Protein AF-A0A0K0LSX8-F1 (afdb_monomer)

Organism: NCBI:txid91144

InterPro domains:
  IPR002677 Large ribosomal subunit protein bL32 [MF_00340] (1-53)
  IPR044958 Large ribosomal subunit protein bL32, plant/cyanobacteria [PTHR36083] (1-49)

Structure (mmCIF, N/CA/C/O backbone):
data_AF-A0A0K0LSX8-F1
#
_entry.id   AF-A0A0K0LSX8-F1
#
loop_
_atom_site.group_PDB
_atom_site.id
_atom_site.type_symbol
_atom_site.label_atom_id
_atom_site.label_alt_id
_atom_site.label_comp_id
_atom_site.label_asym_id
_atom_site.label_entity_id
_atom_site.label_seq_id
_atom_site.pdbx_PDB_ins_code
_atom_site.Cartn_x
_atom_site.Cartn_y
_atom_site.Cartn_z
_atom_site.occupancy
_atom_site.B_iso_or_equiv
_atom_site.auth_seq_id
_atom_site.auth_comp_id
_atom_site.auth_asym_id
_atom_site.auth_atom_id
_atom_site.pdbx_PDB_model_num
ATOM 1 N N . MET A 1 1 ? -1.814 6.358 -31.576 1.00 90.25 1 MET A N 1
ATOM 2 C CA . MET A 1 1 ? -1.413 5.989 -30.194 1.00 90.25 1 MET A CA 1
ATOM 3 C C . MET A 1 1 ? 0.026 5.496 -30.214 1.00 90.25 1 MET A C 1
ATOM 5 O O . MET A 1 1 ? 0.396 4.825 -31.169 1.00 90.25 1 MET A O 1
ATOM 9 N N . ALA A 1 2 ? 0.838 5.832 -29.209 1.00 93.69 2 ALA A N 1
ATOM 10 C CA . ALA A 1 2 ? 2.217 5.346 -29.135 1.00 93.69 2 ALA A CA 1
ATOM 11 C C . ALA A 1 2 ? 2.255 3.872 -28.692 1.00 93.69 2 ALA A C 1
ATOM 13 O O . ALA A 1 2 ? 1.602 3.503 -27.716 1.00 93.69 2 ALA A O 1
ATOM 14 N N . VAL A 1 3 ? 3.023 3.039 -29.401 1.00 96.31 3 VAL A N 1
ATOM 15 C CA . VAL A 1 3 ? 3.174 1.601 -29.122 1.00 96.31 3 VAL A CA 1
ATOM 16 C C . VAL A 1 3 ? 4.590 1.331 -28.602 1.00 96.31 3 VAL A C 1
ATOM 18 O O . VAL A 1 3 ? 5.558 1.819 -29.192 1.00 96.31 3 VAL A O 1
ATOM 21 N N . PRO A 1 4 ? 4.762 0.555 -27.515 1.00 95.00 4 PRO A N 1
ATOM 22 C CA . PRO A 1 4 ? 6.086 0.240 -26.998 1.00 95.00 4 PRO A CA 1
ATOM 23 C C . PRO A 1 4 ? 6.868 -0.618 -27.996 1.00 95.00 4 PRO A C 1
ATOM 25 O O . PRO A 1 4 ? 6.465 -1.725 -28.344 1.00 95.00 4 PRO A O 1
ATOM 28 N N . LYS A 1 5 ? 8.038 -0.134 -28.420 1.00 96.50 5 LYS A N 1
ATOM 29 C CA . LYS A 1 5 ? 8.890 -0.846 -29.386 1.00 96.50 5 LYS A CA 1
ATOM 30 C C . LYS A 1 5 ? 9.534 -2.112 -28.809 1.00 96.50 5 LYS A C 1
ATOM 32 O O . LYS A 1 5 ? 9.860 -3.036 -29.551 1.00 96.50 5 LYS A O 1
ATOM 37 N N . LYS A 1 6 ? 9.762 -2.143 -27.493 1.00 96.88 6 LYS A N 1
ATOM 38 C CA . LYS A 1 6 ? 10.388 -3.251 -26.758 1.00 96.88 6 LYS A CA 1
ATOM 39 C C . LYS A 1 6 ? 9.682 -3.454 -25.420 1.00 96.88 6 LYS A C 1
ATOM 41 O O . LYS A 1 6 ? 9.182 -2.503 -24.820 1.00 96.88 6 LYS A O 1
ATOM 46 N N . ARG A 1 7 ? 9.679 -4.697 -24.930 1.00 94.44 7 ARG A N 1
ATOM 47 C CA . ARG A 1 7 ? 9.166 -5.020 -23.592 1.00 94.44 7 ARG A CA 1
ATOM 48 C C . ARG A 1 7 ? 10.066 -4.436 -22.506 1.00 94.44 7 ARG A C 1
ATOM 50 O O . ARG A 1 7 ? 11.283 -4.359 -22.661 1.00 94.44 7 ARG A O 1
ATOM 57 N N . THR A 1 8 ? 9.473 -4.094 -21.370 1.00 95.25 8 THR A N 1
ATOM 58 C CA . THR 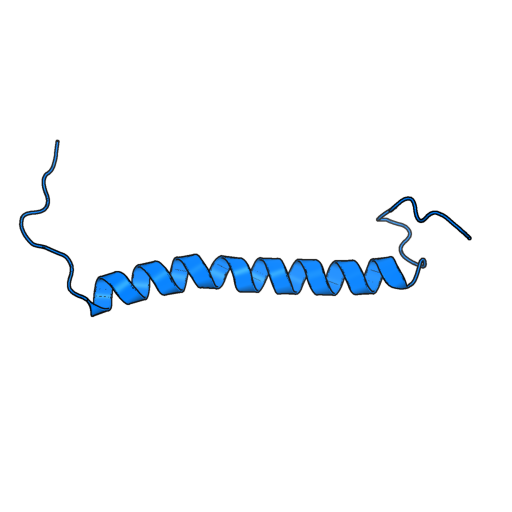A 1 8 ? 10.232 -3.706 -20.181 1.00 95.25 8 THR A CA 1
ATOM 59 C C . THR A 1 8 ? 11.015 -4.899 -19.633 1.00 95.25 8 THR A C 1
ATOM 61 O O . THR A 1 8 ? 10.558 -6.049 -19.663 1.00 95.25 8 THR A O 1
ATOM 64 N N . SER A 1 9 ? 12.223 -4.637 -19.130 1.00 97.56 9 SER A N 1
ATOM 65 C CA . SER A 1 9 ? 13.008 -5.672 -18.460 1.00 97.56 9 SER A CA 1
ATOM 66 C C . SER A 1 9 ? 12.315 -6.121 -17.169 1.00 97.56 9 SER A C 1
ATOM 68 O O . SER A 1 9 ? 11.542 -5.378 -16.553 1.00 97.56 9 SER A O 1
ATOM 70 N N . LEU A 1 10 ? 12.606 -7.348 -16.729 1.00 97.25 10 LEU A N 1
ATOM 71 C CA . LEU A 1 10 ? 12.020 -7.899 -15.503 1.00 97.25 10 LEU A CA 1
ATOM 72 C C . LEU A 1 10 ? 12.352 -7.044 -14.273 1.00 97.25 10 LEU A C 1
ATOM 74 O O . LEU A 1 10 ? 11.475 -6.828 -13.437 1.00 97.25 10 LEU A O 1
ATOM 78 N N . ALA A 1 11 ? 13.575 -6.512 -14.200 1.00 97.75 11 ALA A N 1
ATOM 79 C CA . ALA A 1 11 ? 14.007 -5.615 -13.132 1.00 97.75 11 ALA A CA 1
ATOM 80 C C . ALA A 1 11 ? 13.153 -4.338 -13.083 1.00 97.75 11 ALA A C 1
ATOM 82 O O . ALA A 1 11 ? 12.558 -4.038 -12.048 1.00 97.75 11 ALA A O 1
ATOM 83 N N . LYS A 1 12 ? 12.985 -3.645 -14.220 1.00 96.88 12 LYS A N 1
ATOM 84 C CA . LYS A 1 12 ? 12.163 -2.423 -14.302 1.00 96.88 12 LYS A CA 1
ATOM 85 C C . LYS A 1 12 ? 10.700 -2.696 -13.937 1.00 96.88 12 LYS A C 1
ATOM 87 O O . LYS A 1 12 ? 10.104 -1.939 -13.173 1.00 96.88 12 LYS A O 1
ATOM 92 N N . LYS A 1 13 ? 10.138 -3.825 -14.393 1.00 97.06 13 LYS A N 1
ATOM 93 C CA . LYS A 1 13 ? 8.779 -4.249 -14.008 1.00 97.06 13 LYS A CA 1
ATOM 94 C C . LYS A 1 13 ? 8.651 -4.467 -12.494 1.00 97.06 13 LYS A C 1
ATOM 96 O O . LYS A 1 13 ? 7.647 -4.069 -11.905 1.00 97.06 13 LYS A O 1
ATOM 101 N N . ARG A 1 14 ? 9.638 -5.111 -11.859 1.00 98.00 14 ARG A N 1
ATOM 102 C CA . ARG A 1 14 ? 9.639 -5.368 -10.407 1.00 98.00 14 ARG A CA 1
ATOM 103 C C . ARG A 1 14 ? 9.724 -4.071 -9.600 1.00 98.00 14 ARG A C 1
ATOM 105 O O . ARG A 1 14 ? 8.961 -3.940 -8.650 1.00 98.00 14 ARG A O 1
ATOM 112 N N . ILE A 1 15 ? 10.557 -3.114 -10.015 1.00 97.88 15 ILE A N 1
ATOM 113 C CA . ILE A 1 15 ? 10.689 -1.799 -9.360 1.00 97.88 15 ILE A CA 1
ATOM 114 C C . ILE A 1 15 ? 9.363 -1.027 -9.397 1.00 97.88 15 ILE A C 1
ATOM 116 O O . ILE A 1 15 ? 8.892 -0.555 -8.368 1.00 97.88 15 ILE A O 1
ATOM 120 N N . HIS A 1 16 ? 8.689 -0.965 -10.549 1.00 96.69 16 HIS A N 1
ATOM 121 C CA . HIS A 1 16 ? 7.373 -0.316 -10.619 1.00 96.69 16 HIS A CA 1
ATOM 122 C C . HIS A 1 16 ? 6.352 -0.967 -9.674 1.00 96.69 16 HIS A C 1
ATOM 124 O O . HIS A 1 16 ? 5.609 -0.273 -8.977 1.00 96.69 16 HIS A O 1
ATOM 130 N N . LYS A 1 17 ? 6.335 -2.304 -9.606 1.00 97.12 17 LYS A N 1
ATOM 131 C CA . LYS A 1 17 ? 5.438 -3.030 -8.697 1.00 97.12 17 LYS A CA 1
ATOM 132 C C . LYS A 1 17 ? 5.794 -2.816 -7.225 1.00 97.12 17 LYS A C 1
ATOM 134 O O . LYS A 1 17 ? 4.880 -2.712 -6.411 1.00 97.12 17 LYS A O 1
ATOM 139 N N . SER A 1 18 ? 7.077 -2.759 -6.864 1.00 96.62 18 SER A N 1
ATOM 140 C CA . SER A 1 18 ? 7.489 -2.541 -5.472 1.00 96.62 18 SER A CA 1
ATOM 141 C C . SER A 1 18 ? 7.130 -1.136 -4.996 1.00 96.62 18 SER A C 1
ATOM 143 O O . SER A 1 18 ? 6.613 -0.995 -3.890 1.00 96.62 18 SER A O 1
ATOM 145 N N . LEU A 1 19 ? 7.289 -0.117 -5.847 1.00 96.94 19 LEU A N 1
ATOM 146 C CA . LEU A 1 19 ? 6.856 1.251 -5.548 1.00 96.94 19 LEU A CA 1
ATOM 147 C C . LEU A 1 19 ? 5.343 1.337 -5.321 1.00 96.94 19 LEU A C 1
ATOM 149 O O . LEU A 1 19 ? 4.902 1.995 -4.380 1.00 96.94 19 LEU A O 1
ATOM 153 N N . TRP A 1 20 ? 4.546 0.638 -6.134 1.00 96.19 20 TRP A N 1
ATOM 154 C CA . TRP A 1 20 ? 3.097 0.580 -5.939 1.00 96.19 20 TRP A CA 1
ATOM 155 C C . TRP A 1 20 ? 2.723 -0.116 -4.620 1.00 96.19 20 TRP A C 1
ATOM 157 O O . TRP A 1 20 ? 1.958 0.435 -3.831 1.00 96.19 20 TRP A O 1
ATOM 167 N N . LYS A 1 21 ? 3.341 -1.266 -4.315 1.00 94.94 21 LYS A N 1
ATOM 168 C CA . LYS A 1 21 ? 3.119 -2.000 -3.054 1.00 94.94 21 LYS A CA 1
ATOM 169 C C . LYS A 1 21 ? 3.561 -1.218 -1.811 1.00 94.94 21 LYS A C 1
ATOM 171 O O . LYS A 1 21 ? 2.899 -1.293 -0.780 1.00 94.94 21 LYS A O 1
ATOM 176 N N . ARG A 1 22 ? 4.638 -0.428 -1.901 1.00 96.19 22 ARG A N 1
ATOM 177 C CA . ARG A 1 22 ? 5.162 0.384 -0.788 1.00 96.19 22 ARG A CA 1
ATOM 178 C C . ARG A 1 22 ? 4.152 1.416 -0.280 1.00 96.19 22 ARG A C 1
ATOM 180 O O . ARG A 1 22 ? 4.187 1.764 0.895 1.00 96.19 22 ARG A O 1
ATOM 187 N N . LYS A 1 23 ? 3.229 1.885 -1.124 1.00 96.00 23 LYS A N 1
ATOM 188 C CA . LYS A 1 23 ? 2.159 2.801 -0.695 1.00 96.00 23 LYS A CA 1
ATOM 189 C C . LYS A 1 23 ? 1.240 2.159 0.351 1.00 96.00 23 LYS A C 1
ATOM 191 O O . LYS A 1 23 ? 0.888 2.820 1.321 1.00 96.00 23 LYS A O 1
ATOM 196 N N . GLY A 1 24 ? 0.930 0.868 0.204 1.00 95.75 24 GLY A N 1
ATOM 197 C CA . GLY A 1 24 ? 0.093 0.134 1.159 1.00 95.75 24 GLY A CA 1
ATOM 198 C C . GLY A 1 24 ? 0.717 0.033 2.551 1.00 95.75 24 GLY A C 1
ATOM 199 O O . GLY A 1 24 ? 0.015 0.167 3.547 1.00 95.75 24 GLY A O 1
ATOM 200 N N . TYR A 1 25 ? 2.043 -0.106 2.625 1.00 95.88 25 TYR A N 1
ATOM 201 C CA . TYR A 1 25 ? 2.770 -0.122 3.896 1.00 95.88 25 TYR A CA 1
ATOM 202 C C . TYR A 1 25 ? 2.560 1.170 4.699 1.00 95.88 25 TYR A C 1
ATOM 204 O O . TYR A 1 25 ? 2.235 1.123 5.882 1.00 95.88 25 TYR A O 1
ATOM 212 N N . TRP A 1 26 ? 2.664 2.332 4.049 1.00 95.94 26 TRP A N 1
ATOM 213 C CA . TRP A 1 26 ? 2.429 3.619 4.710 1.00 95.94 26 TRP A CA 1
ATOM 214 C C . TRP A 1 26 ? 0.987 3.780 5.191 1.00 95.94 26 TRP A C 1
ATOM 216 O O . TRP A 1 26 ? 0.765 4.292 6.288 1.00 95.94 26 TRP A O 1
ATOM 226 N N . SER A 1 27 ? 0.011 3.325 4.403 1.00 95.94 27 SER A N 1
ATOM 227 C CA . SER A 1 27 ? -1.393 3.323 4.825 1.00 95.94 27 SER A CA 1
ATOM 228 C C . SER A 1 27 ? -1.622 2.416 6.034 1.00 95.94 27 SER A C 1
ATOM 230 O O . SER A 1 27 ? -2.303 2.826 6.970 1.00 95.94 27 SER A O 1
ATOM 232 N N . ALA A 1 28 ? -1.010 1.228 6.058 1.00 96.06 28 ALA A N 1
ATOM 233 C CA . ALA A 1 28 ? -1.113 0.298 7.181 1.00 96.06 28 ALA A CA 1
ATOM 234 C C . ALA A 1 28 ? -0.512 0.880 8.470 1.00 96.06 28 ALA A C 1
ATOM 236 O O . ALA A 1 28 ? -1.133 0.790 9.525 1.00 96.06 28 ALA A O 1
ATOM 237 N N . LEU A 1 29 ? 0.648 1.543 8.386 1.00 96.44 29 LEU A N 1
ATOM 238 C CA . LEU A 1 29 ? 1.257 2.216 9.538 1.00 96.44 29 LEU A CA 1
ATOM 239 C C . LEU A 1 29 ? 0.347 3.304 10.122 1.00 96.44 29 LEU A C 1
ATOM 241 O O . LEU A 1 29 ? 0.145 3.358 11.336 1.00 96.44 29 LEU A O 1
ATOM 245 N N . LYS A 1 30 ? -0.233 4.151 9.261 1.00 94.94 30 LYS A N 1
ATOM 246 C CA . LYS A 1 30 ? -1.167 5.202 9.694 1.00 94.94 30 LYS A CA 1
ATOM 247 C C . LYS A 1 30 ? -2.431 4.608 10.317 1.00 94.94 30 LYS A C 1
ATOM 249 O O . LYS A 1 30 ? -2.846 5.059 11.380 1.00 94.94 30 LYS A O 1
ATOM 254 N N . ALA A 1 31 ? -3.005 3.578 9.696 1.00 94.44 31 ALA A N 1
ATOM 255 C CA . ALA A 1 31 ? -4.186 2.890 10.211 1.00 94.44 31 ALA A CA 1
ATOM 256 C C . ALA A 1 31 ? -3.923 2.228 11.573 1.00 94.44 31 ALA A C 1
ATOM 258 O O . ALA A 1 31 ? -4.751 2.333 12.473 1.00 94.44 31 ALA A O 1
ATOM 259 N N . PHE A 1 32 ? -2.759 1.598 11.755 1.00 93.62 32 PHE A N 1
ATOM 260 C CA . PHE A 1 32 ? -2.386 0.976 13.025 1.00 93.62 32 PHE A CA 1
ATOM 261 C C . PHE A 1 32 ? -2.215 2.007 14.147 1.00 93.62 32 PHE A C 1
ATOM 263 O O . PHE A 1 32 ? -2.758 1.828 15.237 1.00 93.62 32 PHE A O 1
ATOM 270 N N . SER A 1 33 ? -1.506 3.108 13.875 1.00 91.81 33 SER A N 1
ATOM 271 C CA . SER A 1 33 ? -1.364 4.218 14.826 1.00 91.81 33 SER A CA 1
ATOM 272 C C . SER A 1 33 ? -2.729 4.796 15.224 1.00 91.81 33 SER A C 1
ATOM 274 O O . SER A 1 33 ? -2.992 4.993 16.412 1.00 91.81 33 SER A O 1
ATOM 276 N N . LEU A 1 34 ? -3.628 4.974 14.252 1.00 90.19 34 LEU A N 1
ATOM 277 C CA . LEU A 1 34 ? -4.992 5.440 14.494 1.00 90.19 34 LEU A CA 1
ATOM 278 C C . LEU A 1 34 ? -5.794 4.456 15.358 1.00 90.19 34 LEU A C 1
ATOM 280 O O . LEU A 1 34 ? -6.404 4.868 16.342 1.00 90.19 34 LEU A O 1
ATOM 284 N N . ALA A 1 35 ? -5.757 3.160 15.042 1.00 90.50 35 ALA A N 1
ATOM 285 C CA . ALA A 1 35 ? -6.460 2.132 15.807 1.00 90.50 35 ALA A CA 1
ATOM 286 C C . ALA A 1 35 ? -6.008 2.096 17.275 1.00 90.50 35 ALA A C 1
ATOM 288 O O . ALA A 1 35 ? -6.838 1.994 18.178 1.00 90.50 35 ALA A O 1
ATOM 289 N N . LYS A 1 36 ? -4.701 2.241 17.529 1.00 89.62 36 LYS A N 1
ATOM 290 C CA . LYS A 1 36 ? -4.161 2.334 18.893 1.00 89.62 36 LYS A CA 1
ATOM 291 C C . LYS A 1 36 ? -4.688 3.560 19.637 1.00 89.62 36 LYS A C 1
ATOM 293 O O . LYS A 1 36 ? -5.089 3.425 20.787 1.00 89.62 36 LYS A O 1
ATOM 298 N N . SER A 1 37 ? -4.730 4.723 18.986 1.00 87.69 37 SER A N 1
ATOM 299 C CA . SER A 1 37 ? -5.289 5.941 19.585 1.00 87.69 37 SER A CA 1
ATOM 300 C C . SER A 1 37 ? -6.770 5.768 19.945 1.00 87.69 37 SER A C 1
ATOM 302 O O . SER A 1 37 ? -7.146 6.017 21.090 1.00 87.69 37 SER A O 1
ATOM 304 N N . LEU A 1 38 ? -7.578 5.246 19.018 1.00 85.81 38 LEU A N 1
ATOM 305 C CA . LEU A 1 38 ? -9.009 4.992 19.219 1.00 85.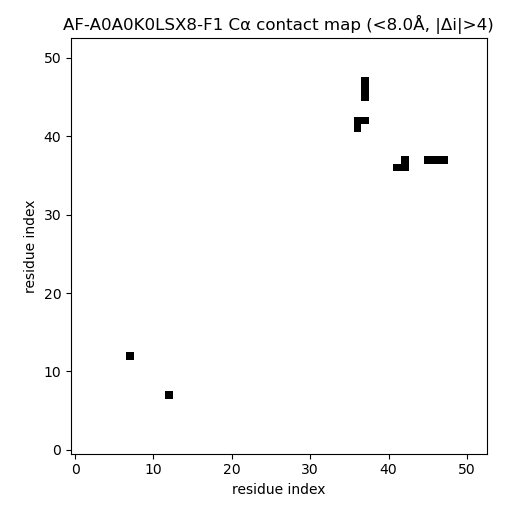81 38 LEU A CA 1
ATOM 306 C C . LEU A 1 38 ? -9.283 3.976 20.334 1.00 85.81 38 LEU A C 1
ATOM 308 O O . LEU A 1 38 ? -10.199 4.166 21.129 1.00 85.81 38 LEU A O 1
ATOM 312 N N . SER A 1 39 ? -8.463 2.927 20.434 1.00 82.88 39 SER A N 1
ATOM 313 C CA . SER A 1 39 ? -8.614 1.883 21.455 1.00 82.88 39 SER A CA 1
ATOM 314 C C . SER A 1 39 ? -8.519 2.412 22.888 1.00 82.88 39 SER A C 1
ATOM 316 O O . SER A 1 39 ? -9.018 1.755 23.795 1.00 82.88 39 SER A O 1
ATOM 318 N N . THR A 1 40 ? -7.874 3.560 23.115 1.00 83.25 40 THR A N 1
ATOM 319 C CA . THR A 1 40 ? -7.75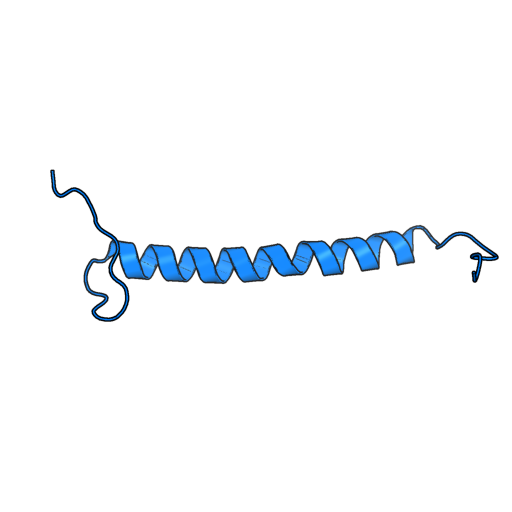0 4.137 24.464 1.00 83.25 40 THR A CA 1
ATOM 320 C C . THR A 1 40 ? -8.977 4.931 24.908 1.00 83.25 40 THR A C 1
ATOM 322 O O . THR A 1 40 ? -9.048 5.300 26.073 1.00 83.25 40 THR A O 1
ATOM 325 N N . GLY A 1 41 ? -9.923 5.244 24.010 1.00 76.75 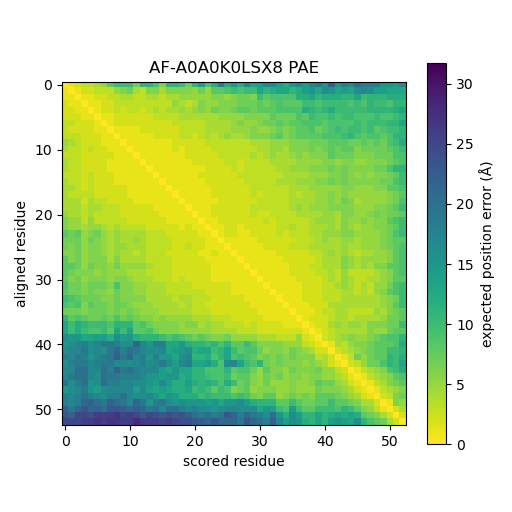41 GLY A N 1
ATOM 326 C CA . GLY A 1 41 ? -11.126 6.029 24.333 1.00 76.75 41 GLY A CA 1
ATOM 327 C C . GLY A 1 41 ? -10.869 7.488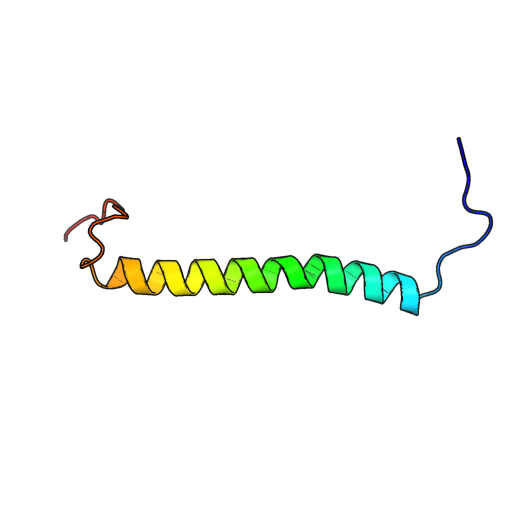 24.745 1.00 76.75 41 GLY A C 1
ATOM 328 O O . GLY A 1 41 ? -11.815 8.236 24.969 1.00 76.75 41 GLY A O 1
ATOM 329 N N . ASN A 1 42 ? -9.604 7.914 24.813 1.00 77.75 42 ASN A N 1
ATOM 330 C CA . ASN A 1 42 ? -9.193 9.241 25.278 1.00 77.75 42 ASN A CA 1
ATOM 331 C C . ASN A 1 42 ? -9.123 10.285 24.148 1.00 77.75 42 ASN A C 1
ATOM 333 O O . ASN A 1 42 ? -8.861 11.464 24.398 1.00 77.75 42 ASN A O 1
ATOM 337 N N . SER A 1 43 ? -9.314 9.873 22.892 1.00 76.44 43 SER A N 1
ATOM 338 C CA . SER A 1 43 ? -9.255 10.767 21.737 1.00 76.44 43 SER A CA 1
ATOM 339 C C . SER A 1 43 ? -10.493 11.666 21.673 1.00 76.44 43 SER A C 1
ATOM 341 O O . SER A 1 43 ? -11.590 11.200 21.385 1.00 76.44 43 SER A O 1
ATOM 343 N N . LYS A 1 44 ? -10.313 12.976 21.889 1.00 73.81 44 LYS A N 1
ATOM 344 C CA . LYS A 1 44 ? -11.400 13.977 21.831 1.00 73.81 44 LYS A CA 1
ATOM 345 C C . LYS A 1 44 ? -11.782 14.410 20.408 1.00 73.81 44 LYS A C 1
ATOM 347 O O . LYS A 1 44 ? -12.851 14.970 20.214 1.00 73.81 44 LYS A O 1
ATOM 352 N N . SER A 1 45 ? -10.906 14.193 19.425 1.00 80.56 45 SER A N 1
ATOM 353 C CA . SER A 1 45 ? -11.080 14.654 18.038 1.00 80.56 45 SER A CA 1
ATOM 354 C C . SER A 1 45 ? -11.648 13.601 17.085 1.00 80.56 45 SER A C 1
ATOM 356 O O . SER A 1 45 ? -12.169 13.951 16.032 1.00 80.56 45 SER A O 1
ATOM 358 N N . PHE A 1 46 ? -11.540 12.318 17.430 1.00 76.94 46 PHE A N 1
ATOM 359 C CA . PHE A 1 46 ? -11.978 11.200 16.600 1.00 76.94 46 PHE A CA 1
ATOM 360 C C . PHE A 1 46 ? -12.965 10.353 17.400 1.00 76.94 46 PHE A C 1
ATOM 362 O O . PHE A 1 46 ? -12.601 9.782 18.427 1.00 76.94 46 PHE A O 1
ATOM 369 N N . PHE A 1 47 ? -14.212 10.293 16.929 1.00 78.19 47 PHE A N 1
ATOM 370 C CA . PHE A 1 47 ? -15.288 9.532 17.554 1.00 78.19 47 PHE A CA 1
ATOM 371 C C . PHE A 1 47 ? -15.583 8.281 16.728 1.00 78.19 47 PHE A C 1
ATOM 373 O O . PHE A 1 47 ? -15.911 8.370 15.545 1.00 78.19 47 PHE A O 1
ATOM 380 N N . VAL A 1 48 ? -15.476 7.115 17.360 1.00 77.94 48 VAL A N 1
ATOM 381 C CA . VAL A 1 48 ? -15.977 5.850 16.820 1.00 77.94 48 VAL A CA 1
ATOM 382 C C . VAL A 1 48 ? -17.042 5.352 17.795 1.00 77.94 48 VAL A C 1
ATOM 384 O O . VAL A 1 48 ? -16.739 5.243 18.984 1.00 77.94 48 VAL A O 1
ATOM 387 N N . PRO A 1 49 ? -18.280 5.077 17.346 1.00 75.62 49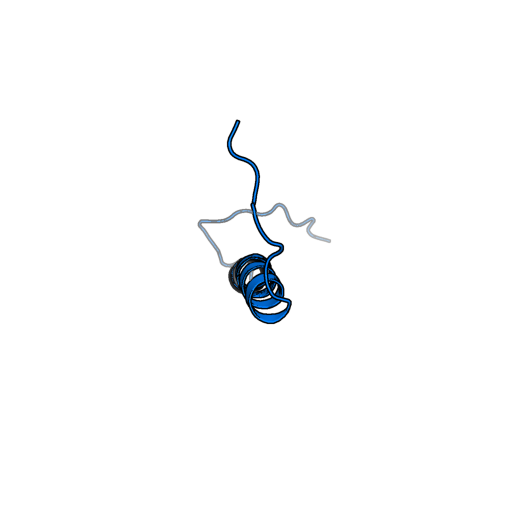 PRO A N 1
ATOM 388 C CA . PRO A 1 49 ? -19.307 4.524 18.215 1.00 75.62 49 PRO A CA 1
ATOM 389 C C . PRO A 1 49 ? -18.908 3.098 18.605 1.00 75.62 49 PRO A C 1
ATO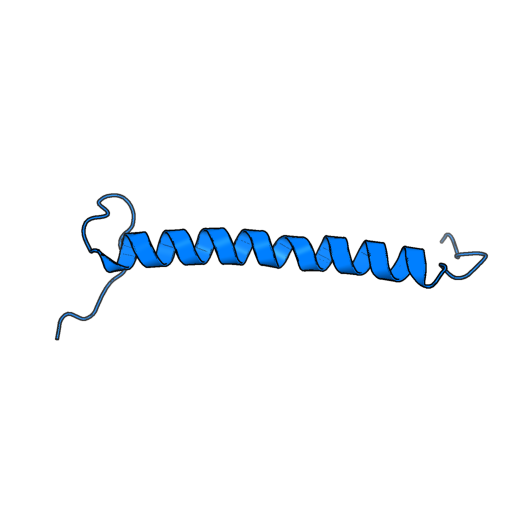M 391 O O . PRO A 1 49 ? -19.026 2.164 17.815 1.00 75.62 49 PRO A O 1
ATOM 394 N N . ILE A 1 50 ? -18.386 2.942 19.820 1.00 70.75 50 ILE A N 1
ATOM 395 C CA . ILE A 1 50 ? -18.103 1.634 20.409 1.00 70.75 50 ILE A CA 1
ATOM 396 C C . ILE A 1 50 ? -19.378 1.201 21.146 1.00 70.75 50 ILE A C 1
ATOM 398 O O . ILE A 1 50 ? -19.820 1.940 22.033 1.00 70.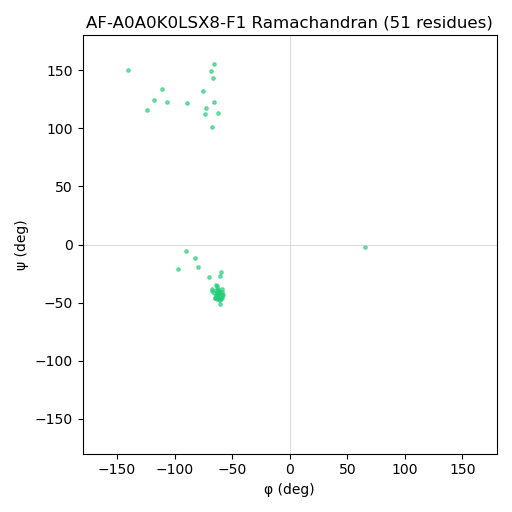75 50 ILE A O 1
ATOM 402 N N . PRO A 1 51 ? -19.991 0.048 20.813 1.00 66.69 51 PRO A N 1
ATOM 403 C CA . PRO A 1 51 ? -21.046 -0.511 21.645 1.00 66.69 51 PRO A CA 1
ATOM 404 C C . PRO A 1 51 ? -20.434 -0.835 23.011 1.00 66.69 51 PRO A C 1
ATOM 406 O O . PRO A 1 51 ? -19.538 -1.669 23.120 1.00 66.69 51 PRO A O 1
ATOM 409 N N . LYS A 1 52 ? -20.864 -0.109 24.045 1.00 59.97 52 LYS A N 1
ATOM 410 C CA . LYS A 1 52 ? -20.516 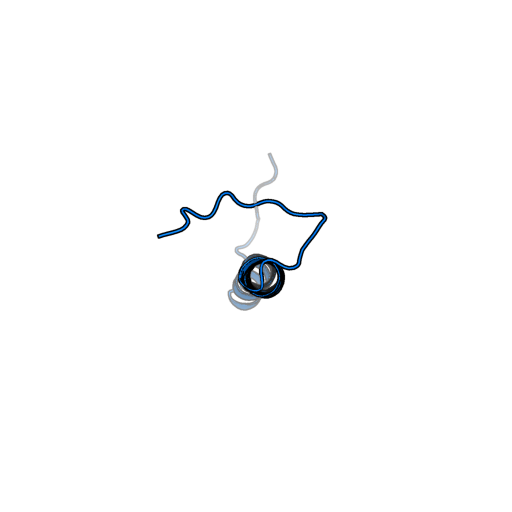-0.429 25.429 1.00 59.97 52 LYS A CA 1
ATOM 411 C C . LYS A 1 52 ? -21.311 -1.683 25.799 1.00 59.97 52 LYS A C 1
ATOM 413 O O . LYS A 1 52 ? -22.535 -1.643 25.714 1.00 59.97 52 LYS A O 1
ATOM 418 N N . SER A 1 53 ? -20.615 -2.776 26.112 1.00 62.16 53 SER A N 1
ATOM 419 C CA . SER A 1 53 ? -21.211 -3.965 26.738 1.00 62.16 53 SER A CA 1
ATOM 420 C C . SER A 1 53 ? -21.704 -3.641 28.138 1.00 62.16 53 SER A C 1
ATOM 422 O O . SER A 1 53 ? -20.927 -2.949 28.839 1.00 62.16 53 SER A O 1
#

pLDDT: mean 89.16, std 10.1, range [59.97, 98.0]

Solvent-accessible surface area (backbone atoms only — not comparable to full-atom values): 3523 Å² total; per-residue (Å²): 133,94,72,81,91,66,82,79,53,72,67,61,54,48,51,56,52,48,58,58,55,51,52,53,54,57,52,50,54,53,51,52,56,49,51,56,49,57,74,65,72,73,50,88,89,63,89,73,94,70,86,80,129

Radius of gyration: 20.79 Å; Cα contacts (8 Å, |Δi|>4): 7; chains: 1; bounding box: 35×23×57 Å

Mean predicted aligned error: 6.43 Å

Secondary structure (DSSP, 8-state):
----SSPPPHHHHHHHHHHHHHHHHHHHHHHHHHHHHHHTS--SS--------

Sequence (53 aa):
MAVPKKRTSLAKKRIHKSLWKRKGYWSALKAFSLAKSLSTGNSKSFFVPIPKS

Foldseek 3Di:
DDDDPDDDDPVVVVVVVVVVVVVVVVVVVVVVVVVVVVVVVPDPPDDDDDPDD